Protein AF-A0A965MVX1-F1 (afdb_monomer_lite)

Radius of gyration: 20.99 Å; chains: 1; bounding box: 48×31×52 Å

pLDDT: mean 71.67, std 14.19, range [34.09, 92.0]

Sequence (148 aa):
MITYTDGGDREAVITAISEAGWTVSVFDSFDAYRTCQTPTEVRTFRGTPNRRDVLLAWPGWTPRVRDDGNWSLLPESTDDLPELSVVPATVSARQIRLWLVRHGVSLAAVDAAIAAIPDAQAREECRVEWDFAPYVERSHPMLVPLAA

Structure (mmCIF, N/CA/C/O backbone):
data_AF-A0A965MVX1-F1
#
_entry.id   AF-A0A965MVX1-F1
#
loop_
_atom_site.group_PDB
_atom_site.id
_atom_site.type_symbol
_atom_site.label_atom_id
_atom_site.label_alt_id
_atom_site.label_comp_id
_atom_site.label_asym_id
_atom_site.label_entity_id
_atom_site.label_seq_id
_atom_site.pdbx_PDB_ins_code
_atom_site.Cartn_x
_atom_site.Cartn_y
_atom_site.Cartn_z
_atom_site.occupancy
_atom_site.B_iso_or_equiv
_atom_site.auth_seq_id
_atom_site.auth_comp_id
_atom_site.auth_asym_id
_atom_site.auth_atom_id
_atom_site.pdbx_PDB_model_num
ATOM 1 N N . MET A 1 1 ? 9.288 -4.700 -11.525 1.00 52.78 1 MET A N 1
ATOM 2 C CA . MET A 1 1 ? 10.375 -3.753 -11.173 1.00 52.78 1 MET A CA 1
ATOM 3 C C . MET A 1 1 ? 10.885 -3.156 -12.473 1.00 52.78 1 MET A C 1
ATOM 5 O O . MET A 1 1 ? 11.166 -3.929 -13.379 1.00 52.78 1 MET A O 1
ATOM 9 N N . ILE A 1 2 ? 10.922 -1.827 -12.605 1.00 57.22 2 ILE A N 1
ATOM 10 C CA . ILE A 1 2 ? 11.502 -1.177 -13.793 1.00 57.22 2 ILE A CA 1
ATOM 11 C C . ILE A 1 2 ? 13.007 -1.087 -13.554 1.00 57.22 2 ILE A C 1
ATOM 13 O O . ILE A 1 2 ? 13.425 -0.501 -12.555 1.00 57.22 2 ILE A O 1
ATOM 17 N N . THR A 1 3 ? 13.798 -1.680 -14.441 1.00 64.56 3 THR A N 1
ATOM 18 C CA . THR A 1 3 ? 15.259 -1.575 -14.423 1.00 64.56 3 THR A CA 1
ATOM 19 C C . THR A 1 3 ? 15.724 -0.861 -15.683 1.00 64.56 3 THR A C 1
ATOM 21 O O . THR A 1 3 ? 15.058 -0.889 -16.718 1.00 64.56 3 THR A O 1
ATOM 24 N N . TYR A 1 4 ? 16.856 -0.174 -15.599 1.00 67.19 4 TYR A N 1
ATOM 25 C CA . TYR A 1 4 ? 17.495 0.434 -16.763 1.00 67.19 4 TYR A CA 1
ATOM 26 C C . TYR A 1 4 ? 18.830 -0.270 -16.992 1.00 67.19 4 TYR A C 1
ATOM 28 O O . TYR A 1 4 ? 19.474 -0.667 -16.026 1.00 67.19 4 TYR A O 1
ATOM 36 N N . THR A 1 5 ? 19.244 -0.417 -18.246 1.00 66.31 5 THR A N 1
ATOM 37 C CA . THR A 1 5 ? 20.543 -0.999 -18.625 1.00 66.31 5 THR A CA 1
ATOM 38 C C . THR A 1 5 ? 21.260 -0.090 -19.615 1.00 66.31 5 THR A C 1
ATOM 40 O O . THR A 1 5 ? 20.616 0.542 -20.453 1.00 66.31 5 THR A O 1
ATOM 43 N N . ASP A 1 6 ? 22.586 -0.031 -19.547 1.00 71.00 6 ASP A N 1
ATOM 44 C CA . ASP A 1 6 ? 23.436 0.704 -20.491 1.00 71.00 6 ASP A CA 1
ATOM 45 C C . ASP A 1 6 ? 23.645 -0.023 -21.837 1.00 71.00 6 ASP A C 1
ATOM 47 O O . ASP A 1 6 ? 24.380 0.462 -22.695 1.00 71.00 6 ASP A O 1
ATOM 51 N N . GLY A 1 7 ? 22.992 -1.174 -22.043 1.00 59.66 7 GLY A N 1
ATOM 52 C CA . GLY A 1 7 ? 23.207 -2.037 -23.207 1.00 59.66 7 GLY A CA 1
ATOM 53 C C . GLY A 1 7 ? 24.306 -3.088 -23.005 1.00 59.66 7 GLY A C 1
ATOM 54 O O . GLY A 1 7 ? 24.527 -3.887 -23.915 1.00 59.66 7 GLY A O 1
ATOM 55 N N . GLY A 1 8 ? 24.956 -3.109 -21.836 1.00 66.56 8 GLY A N 1
ATOM 56 C CA . GLY A 1 8 ? 25.811 -4.186 -21.333 1.00 66.56 8 GLY A CA 1
ATOM 57 C C . GLY A 1 8 ? 25.204 -4.876 -20.102 1.00 66.56 8 GLY A C 1
ATOM 58 O O . GLY A 1 8 ? 23.984 -5.001 -19.994 1.00 66.56 8 GLY A O 1
ATOM 59 N N . ASP A 1 9 ? 26.054 -5.321 -19.170 1.00 65.06 9 ASP A N 1
ATOM 60 C CA . ASP A 1 9 ? 25.641 -6.075 -17.969 1.00 65.06 9 ASP A CA 1
ATOM 61 C C . ASP A 1 9 ? 25.194 -5.182 -16.794 1.00 65.06 9 ASP A C 1
ATOM 63 O O . ASP A 1 9 ? 24.649 -5.680 -15.809 1.00 65.06 9 ASP A O 1
ATOM 67 N N . ARG A 1 10 ? 25.406 -3.860 -16.880 1.00 65.06 10 ARG A N 1
ATOM 68 C CA . ARG A 1 10 ? 25.119 -2.932 -15.778 1.00 65.06 10 ARG A CA 1
ATOM 69 C C . ARG A 1 10 ? 23.638 -2.603 -15.683 1.00 65.06 10 ARG A C 1
ATOM 71 O O . ARG A 1 10 ? 22.959 -2.362 -16.684 1.00 65.06 10 ARG A O 1
ATOM 78 N N . GLU A 1 11 ? 23.158 -2.519 -14.447 1.00 67.31 11 GLU A N 1
ATOM 79 C CA . GLU A 1 11 ? 21.746 -2.359 -14.126 1.00 67.31 11 GLU A CA 1
ATOM 80 C C . GLU A 1 11 ? 21.508 -1.253 -13.099 1.00 67.31 11 GLU A C 1
ATOM 82 O O . GLU A 1 11 ? 22.055 -1.265 -12.001 1.00 67.31 11 GLU A O 1
ATOM 87 N N . ALA A 1 12 ? 20.628 -0.311 -13.426 1.00 61.84 12 ALA A N 1
ATOM 88 C CA . ALA A 1 12 ? 20.153 0.704 -12.504 1.00 61.84 12 ALA A CA 1
ATOM 89 C C . ALA A 1 12 ? 18.841 0.217 -11.905 1.00 61.84 12 ALA A C 1
ATOM 91 O O . ALA A 1 12 ? 17.842 0.017 -12.607 1.00 61.84 12 ALA A O 1
ATOM 92 N N . VAL A 1 13 ? 18.863 0.036 -10.591 1.00 65.38 13 VAL A N 1
ATOM 93 C CA . VAL A 1 13 ? 17.738 -0.412 -9.787 1.00 65.38 13 VAL A CA 1
ATOM 94 C C . VAL A 1 13 ? 17.301 0.750 -8.901 1.00 65.38 13 VAL A C 1
ATOM 96 O O . VAL A 1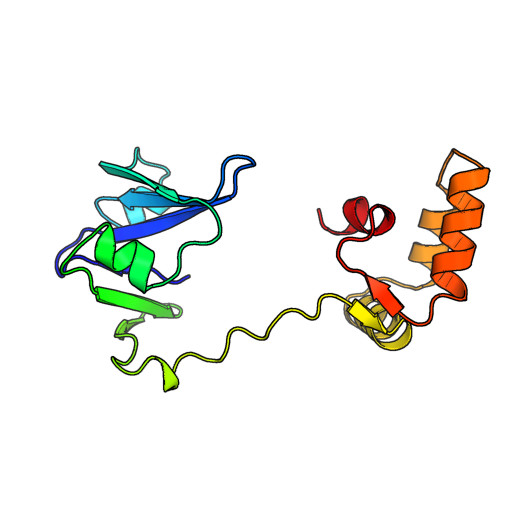 13 ? 18.103 1.413 -8.240 1.00 65.38 13 VAL A O 1
ATOM 99 N N . ILE A 1 14 ? 16.001 1.021 -8.879 1.00 62.56 14 ILE A N 1
ATOM 100 C CA . ILE A 1 14 ? 15.424 1.980 -7.935 1.00 62.56 14 ILE A CA 1
ATOM 101 C C . ILE A 1 14 ? 15.327 1.258 -6.589 1.00 62.56 14 ILE A C 1
ATOM 103 O O . ILE A 1 14 ? 14.506 0.356 -6.429 1.00 62.56 14 ILE A O 1
ATOM 107 N N . THR A 1 15 ? 16.218 1.594 -5.657 1.00 56.06 15 THR A N 1
ATOM 108 C CA . THR A 1 15 ? 16.501 0.761 -4.477 1.00 56.06 15 THR A CA 1
ATOM 109 C C . THR A 1 15 ? 15.964 1.299 -3.164 1.00 56.06 15 THR A C 1
ATOM 111 O O . THR A 1 15 ? 15.769 0.492 -2.257 1.00 56.06 15 THR A O 1
ATOM 114 N N . ALA A 1 16 ? 15.706 2.603 -3.016 1.00 53.88 16 ALA A N 1
ATOM 115 C CA . ALA A 1 16 ? 15.177 3.104 -1.749 1.00 53.88 16 ALA A CA 1
ATOM 116 C C . ALA A 1 16 ? 14.348 4.389 -1.848 1.00 53.88 16 ALA A C 1
ATOM 118 O O . ALA A 1 16 ? 14.591 5.285 -2.662 1.00 53.88 16 ALA A O 1
ATOM 119 N N . ILE A 1 17 ? 13.388 4.457 -0.926 1.00 50.84 17 ILE A N 1
ATOM 120 C CA . ILE A 1 17 ? 12.628 5.640 -0.532 1.00 50.84 17 ILE A CA 1
ATOM 121 C C . ILE A 1 17 ? 13.218 6.083 0.812 1.00 50.84 17 ILE A C 1
ATOM 123 O O . ILE A 1 17 ? 13.278 5.283 1.744 1.00 50.84 17 ILE A O 1
ATOM 127 N N . SER A 1 18 ? 13.669 7.331 0.917 1.00 52.97 18 SER A N 1
ATOM 128 C CA . SER A 1 18 ? 14.107 7.942 2.180 1.00 52.97 18 SER A CA 1
ATOM 129 C C . SER A 1 18 ? 13.351 9.248 2.427 1.00 52.97 18 SER A C 1
ATOM 131 O O . SER A 1 18 ? 12.786 9.821 1.494 1.00 52.97 18 SER A O 1
ATOM 133 N N . GLU A 1 19 ? 13.387 9.773 3.656 1.00 47.28 19 GLU A N 1
ATOM 134 C CA . GLU A 1 19 ? 12.831 11.102 3.974 1.00 47.28 19 GLU A CA 1
ATOM 135 C C . GLU A 1 19 ? 13.474 12.232 3.145 1.00 47.28 19 GLU A C 1
ATOM 137 O O . GLU A 1 19 ? 12.848 13.260 2.898 1.00 47.28 19 GLU A O 1
ATOM 142 N N . ALA A 1 20 ? 14.706 12.031 2.659 1.00 53.22 20 ALA A N 1
ATOM 143 C CA . ALA A 1 20 ? 15.435 12.982 1.818 1.00 53.22 20 ALA A CA 1
ATOM 144 C C . ALA A 1 20 ? 15.076 12.896 0.319 1.00 53.22 20 ALA A C 1
ATOM 146 O O . ALA A 1 20 ? 15.573 13.696 -0.478 1.00 53.22 20 ALA A O 1
ATOM 147 N N . GLY A 1 21 ? 14.226 11.941 -0.074 1.00 65.81 21 GLY A N 1
ATOM 148 C CA . GLY A 1 21 ? 13.836 11.689 -1.459 1.00 65.81 21 GLY A CA 1
ATOM 149 C C . GLY A 1 21 ? 14.145 10.267 -1.920 1.00 65.81 21 GLY A C 1
ATOM 150 O O . GLY A 1 21 ? 14.355 9.347 -1.125 1.00 65.81 21 GLY A O 1
ATOM 151 N N . TRP A 1 22 ? 14.157 10.091 -3.236 1.00 68.94 22 TRP A N 1
ATOM 152 C CA . TRP A 1 22 ? 14.335 8.793 -3.879 1.00 68.94 22 TRP A CA 1
ATOM 153 C C . TRP A 1 22 ? 15.788 8.589 -4.275 1.00 68.94 22 TRP A C 1
ATOM 155 O O . TRP A 1 22 ? 16.397 9.486 -4.861 1.00 68.94 22 TRP A O 1
ATOM 165 N N . THR A 1 23 ? 16.337 7.405 -4.011 1.00 75.31 23 THR A N 1
ATOM 166 C CA . THR A 1 23 ? 17.673 7.040 -4.491 1.00 75.31 23 THR A CA 1
ATOM 167 C C . THR A 1 23 ? 17.591 5.966 -5.559 1.00 75.31 23 THR A C 1
ATOM 169 O O . THR A 1 23 ? 16.909 4.951 -5.402 1.00 75.31 23 THR A O 1
ATOM 172 N N . VAL A 1 24 ? 18.336 6.184 -6.636 1.00 77.69 24 VAL A N 1
ATOM 173 C CA . VAL A 1 24 ? 18.552 5.195 -7.689 1.00 77.69 24 VAL A CA 1
ATOM 174 C C . VAL A 1 24 ? 19.992 4.723 -7.578 1.00 77.69 24 VAL A C 1
ATOM 176 O O . VAL A 1 24 ? 20.915 5.541 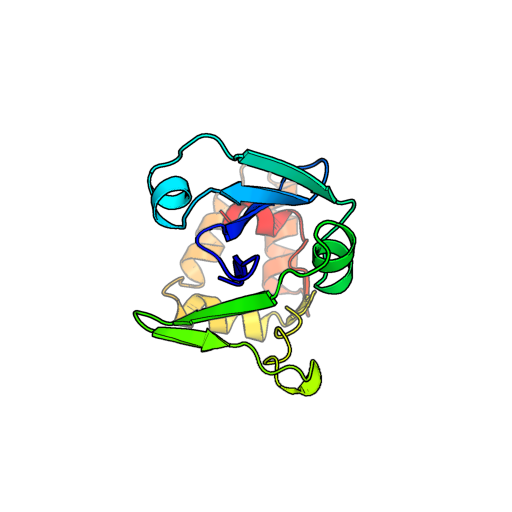-7.547 1.00 77.69 24 VAL A O 1
ATOM 179 N N . SER A 1 25 ? 20.169 3.410 -7.486 1.00 80.81 25 SER A N 1
ATOM 180 C CA . SER A 1 25 ? 21.469 2.764 -7.356 1.00 80.81 25 SER A CA 1
ATOM 181 C C . SER A 1 25 ? 21.758 1.932 -8.594 1.00 80.81 25 SER A C 1
ATOM 183 O O . SER A 1 25 ? 20.905 1.190 -9.071 1.00 80.81 25 SER A O 1
ATOM 185 N N . VAL A 1 26 ? 22.976 2.037 -9.097 1.00 79.62 26 VAL A N 1
ATOM 186 C CA . VAL A 1 26 ? 23.490 1.236 -10.200 1.00 79.62 26 VAL A CA 1
ATOM 187 C C . VAL A 1 26 ? 24.315 0.091 -9.635 1.00 79.62 26 VAL A C 1
ATOM 189 O O . VAL A 1 26 ? 25.110 0.284 -8.719 1.00 79.62 26 VAL A O 1
ATOM 192 N N . PHE A 1 27 ? 24.116 -1.097 -10.182 1.00 80.06 27 PHE A N 1
ATOM 193 C CA . PHE A 1 27 ? 24.841 -2.317 -9.872 1.00 80.06 27 PHE A CA 1
ATOM 194 C C . PHE A 1 27 ? 25.452 -2.869 -11.155 1.00 80.06 27 PHE A C 1
ATOM 196 O O . PHE A 1 27 ? 24.942 -2.642 -12.251 1.00 80.06 27 PHE A O 1
ATOM 203 N N . ASP A 1 28 ? 26.534 -3.631 -11.019 1.00 75.31 28 ASP A N 1
ATOM 204 C CA . ASP A 1 28 ? 27.162 -4.292 -12.167 1.00 75.31 28 ASP A CA 1
ATOM 205 C C . ASP A 1 28 ? 26.334 -5.459 -12.722 1.00 75.31 28 ASP A C 1
ATOM 207 O O . ASP A 1 28 ? 26.651 -5.958 -13.792 1.00 75.31 28 ASP A O 1
ATOM 211 N N . SER A 1 29 ? 25.308 -5.916 -11.994 1.00 73.50 29 SER A N 1
ATOM 212 C CA . SER A 1 29 ? 24.314 -6.893 -12.453 1.00 73.50 29 SER A CA 1
ATOM 213 C C . SER A 1 29 ? 23.115 -6.949 -11.502 1.00 73.50 29 SER A C 1
ATOM 215 O O . SER A 1 29 ? 23.197 -6.512 -10.347 1.00 73.50 29 SER A O 1
ATOM 217 N N . PHE A 1 30 ? 22.017 -7.575 -11.933 1.00 68.38 30 PHE A N 1
ATOM 218 C CA . PHE A 1 30 ? 20.900 -7.871 -11.036 1.00 68.38 30 PHE A CA 1
ATOM 219 C C . PHE A 1 30 ? 21.305 -8.738 -9.843 1.00 68.38 30 PHE A C 1
ATOM 221 O O . PHE A 1 30 ? 20.823 -8.542 -8.728 1.00 68.38 30 PHE A O 1
ATOM 228 N N . ASP A 1 31 ? 22.183 -9.717 -10.061 1.00 72.81 31 ASP A N 1
ATOM 229 C CA . ASP A 1 31 ? 22.621 -10.619 -8.998 1.00 72.81 31 ASP A CA 1
ATOM 230 C C . ASP A 1 31 ? 23.457 -9.874 -7.955 1.00 72.81 31 ASP A C 1
ATOM 232 O O . ASP A 1 31 ? 23.311 -10.136 -6.759 1.00 72.81 31 ASP A O 1
ATOM 236 N N . ALA A 1 32 ? 24.247 -8.879 -8.373 1.00 73.94 32 ALA A N 1
ATOM 237 C CA . ALA A 1 32 ? 24.930 -7.968 -7.457 1.00 73.94 32 ALA A CA 1
ATOM 238 C C . ALA A 1 32 ? 23.928 -7.203 -6.573 1.00 73.94 32 ALA A C 1
ATOM 240 O O . ALA A 1 32 ? 24.120 -7.119 -5.360 1.00 73.94 32 ALA A O 1
ATOM 241 N N . TYR A 1 33 ? 22.811 -6.737 -7.141 1.00 73.50 33 TYR A N 1
ATOM 242 C CA . TYR A 1 33 ? 21.715 -6.158 -6.359 1.00 73.50 33 TYR A CA 1
ATOM 243 C C . TYR A 1 33 ? 21.081 -7.176 -5.392 1.00 73.50 33 TYR A C 1
ATOM 245 O O . TYR A 1 33 ? 20.970 -6.897 -4.198 1.00 73.50 33 TYR A O 1
ATOM 253 N N . ARG A 1 34 ? 20.697 -8.374 -5.863 1.00 72.38 34 ARG A N 1
ATOM 254 C CA . ARG A 1 34 ? 20.041 -9.399 -5.019 1.00 72.38 34 ARG A CA 1
ATOM 255 C C . ARG A 1 34 ? 20.917 -9.880 -3.871 1.00 72.38 34 ARG A C 1
ATOM 257 O O . ARG A 1 34 ? 20.399 -10.269 -2.828 1.00 72.38 34 ARG A O 1
ATOM 264 N N . THR A 1 35 ? 22.228 -9.892 -4.083 1.00 77.50 35 THR A N 1
ATOM 265 C CA . THR A 1 35 ? 23.217 -10.287 -3.075 1.00 77.50 35 THR A CA 1
ATOM 266 C C . THR A 1 35 ? 23.682 -9.113 -2.213 1.00 77.50 35 THR A C 1
ATOM 268 O O . THR A 1 35 ? 24.616 -9.269 -1.430 1.00 77.50 35 THR A O 1
ATOM 271 N N . CYS A 1 36 ? 23.004 -7.962 -2.309 1.00 75.44 36 CYS A N 1
ATOM 272 C CA . CYS A 1 36 ? 23.269 -6.757 -1.526 1.00 75.44 36 CYS A CA 1
ATOM 273 C C . CYS A 1 36 ? 24.722 -6.268 -1.644 1.00 75.44 36 CYS A C 1
ATOM 275 O O . CYS A 1 36 ? 25.305 -5.803 -0.663 1.00 75.44 36 CYS A O 1
ATOM 277 N N . GLN A 1 37 ? 25.322 -6.382 -2.831 1.00 79.50 37 GLN A N 1
ATOM 278 C CA . GLN A 1 37 ? 26.640 -5.808 -3.090 1.00 79.50 37 GLN A CA 1
ATOM 279 C C . GLN A 1 37 ? 26.583 -4.280 -3.047 1.00 79.50 37 GLN A C 1
ATOM 281 O O . GLN A 1 37 ? 25.523 -3.670 -3.184 1.00 79.50 37 GLN A O 1
ATOM 286 N N . THR A 1 38 ? 27.736 -3.643 -2.856 1.00 81.12 38 THR A N 1
ATOM 287 C CA . THR A 1 38 ? 27.822 -2.183 -2.885 1.00 81.12 38 THR A CA 1
ATOM 288 C C . THR A 1 38 ? 27.475 -1.677 -4.289 1.00 81.12 38 THR A C 1
ATOM 290 O O . THR A 1 38 ? 28.053 -2.169 -5.260 1.00 81.12 38 THR A O 1
ATOM 293 N N . PRO A 1 39 ? 26.566 -0.698 -4.422 1.00 81.38 39 PRO A N 1
ATOM 294 C CA . PRO A 1 39 ? 26.264 -0.109 -5.716 1.00 81.38 39 PRO A CA 1
ATOM 295 C C . PRO A 1 39 ? 27.485 0.614 -6.288 1.00 81.38 39 PRO A C 1
ATOM 297 O O . PRO A 1 39 ? 28.255 1.244 -5.560 1.00 81.38 39 PRO A O 1
ATOM 300 N N . THR A 1 40 ? 27.645 0.540 -7.604 1.00 82.88 40 THR A N 1
ATOM 301 C CA . THR A 1 40 ? 28.736 1.190 -8.334 1.00 82.88 40 THR A CA 1
ATOM 302 C C . THR A 1 40 ? 28.494 2.681 -8.527 1.00 82.88 40 THR A C 1
ATOM 304 O O . THR A 1 40 ? 29.441 3.465 -8.553 1.00 82.88 40 THR A O 1
ATOM 307 N N . GLU A 1 41 ? 27.229 3.094 -8.590 1.00 82.75 41 GLU A N 1
ATOM 308 C CA . GLU A 1 41 ? 26.829 4.497 -8.615 1.00 82.75 41 GLU A CA 1
ATOM 309 C C . GLU A 1 41 ? 25.527 4.689 -7.833 1.00 82.75 41 GLU A C 1
ATOM 311 O O . GLU A 1 41 ? 24.657 3.821 -7.828 1.00 82.75 41 GLU A O 1
ATOM 316 N N . VAL A 1 42 ? 25.365 5.830 -7.163 1.00 83.00 42 VAL A N 1
ATOM 317 C CA . VAL A 1 42 ? 24.120 6.187 -6.470 1.00 83.00 42 VAL A CA 1
ATOM 318 C C . VAL A 1 42 ? 23.800 7.645 -6.742 1.00 83.00 42 VAL A C 1
ATOM 320 O O . VAL A 1 42 ? 24.671 8.507 -6.616 1.00 83.00 42 VAL A O 1
ATOM 323 N N . ARG A 1 43 ? 22.541 7.935 -7.079 1.00 82.44 43 ARG A N 1
ATOM 324 C CA . ARG A 1 43 ? 22.043 9.309 -7.198 1.00 82.44 43 ARG A CA 1
ATOM 325 C C . ARG A 1 43 ? 20.737 9.500 -6.454 1.00 82.44 43 ARG A C 1
ATOM 327 O O . ARG A 1 43 ? 19.868 8.629 -6.466 1.00 82.44 43 ARG A O 1
ATOM 334 N N . THR A 1 44 ? 20.603 10.676 -5.851 1.00 79.75 44 THR A N 1
ATOM 335 C CA . THR A 1 44 ? 19.419 11.088 -5.095 1.00 79.75 44 THR A CA 1
ATOM 336 C C . THR A 1 44 ? 18.618 12.104 -5.893 1.00 79.75 44 THR A C 1
ATOM 338 O O . THR A 1 44 ? 19.171 13.068 -6.423 1.00 79.75 44 THR A O 1
ATOM 341 N N . PHE A 1 45 ? 17.306 11.909 -5.941 1.00 71.25 45 PHE A N 1
ATOM 342 C CA . PHE A 1 45 ? 16.360 12.748 -6.660 1.00 71.25 45 PHE A CA 1
ATOM 343 C C . PHE A 1 45 ? 15.410 13.434 -5.678 1.00 71.25 45 PHE A C 1
ATOM 345 O O . PHE A 1 45 ? 14.964 12.845 -4.689 1.00 71.25 45 PHE A O 1
ATOM 352 N N . ARG A 1 46 ? 15.091 14.703 -5.963 1.00 68.94 46 ARG A N 1
ATOM 353 C CA . ARG A 1 46 ? 14.047 15.434 -5.238 1.00 68.94 46 ARG A CA 1
ATOM 354 C C . ARG A 1 46 ? 12.688 14.986 -5.766 1.00 68.94 46 ARG A C 1
ATOM 356 O O . ARG A 1 46 ? 12.320 15.339 -6.880 1.00 68.94 46 ARG A O 1
ATOM 363 N N . GLY A 1 47 ? 11.951 14.236 -4.950 1.00 65.44 47 GLY A N 1
ATOM 364 C CA . GLY A 1 47 ? 10.695 13.612 -5.369 1.00 65.44 47 GLY A CA 1
ATOM 365 C C . GLY A 1 47 ? 10.917 12.344 -6.195 1.00 65.44 47 GLY A C 1
ATOM 366 O O . GLY A 1 47 ? 12.048 11.889 -6.357 1.00 65.44 47 GLY A O 1
ATOM 367 N N . THR A 1 48 ? 9.824 11.735 -6.655 1.00 65.25 48 THR A N 1
ATOM 368 C CA . THR A 1 48 ? 9.863 10.467 -7.394 1.00 65.25 48 THR A CA 1
ATOM 369 C C . THR A 1 48 ? 10.490 10.680 -8.774 1.00 65.25 48 THR A C 1
ATOM 371 O O . THR A 1 48 ? 9.891 11.399 -9.576 1.00 65.25 48 THR A O 1
ATOM 374 N N . PRO A 1 49 ? 11.660 10.082 -9.081 1.00 67.56 49 PRO A N 1
ATOM 375 C CA . PRO A 1 49 ? 12.304 10.260 -10.370 1.00 67.56 49 PRO A CA 1
ATOM 376 C C . PRO A 1 49 ? 11.439 9.634 -11.454 1.00 67.56 49 PRO A C 1
ATOM 378 O O . PRO A 1 49 ? 11.071 8.459 -11.382 1.00 67.56 49 PRO A O 1
ATOM 381 N N . ASN A 1 50 ? 11.122 10.421 -12.474 1.00 67.94 50 ASN A N 1
ATOM 382 C CA . ASN A 1 50 ? 10.478 9.910 -13.675 1.00 67.94 50 ASN A CA 1
ATOM 383 C C . ASN A 1 50 ? 11.538 9.396 -14.674 1.00 67.94 50 ASN A C 1
ATOM 385 O O . ASN A 1 50 ? 12.743 9.589 -14.500 1.00 67.94 50 ASN A O 1
ATOM 389 N N . ARG A 1 51 ? 11.089 8.756 -15.764 1.00 68.38 51 ARG A N 1
ATOM 390 C CA . ARG A 1 51 ? 11.969 8.235 -16.829 1.00 68.38 51 ARG A CA 1
ATOM 391 C C . ARG A 1 51 ? 12.944 9.291 -17.355 1.00 68.38 51 ARG A C 1
ATOM 393 O O . ARG A 1 51 ? 14.104 8.980 -17.602 1.00 68.38 51 ARG A O 1
ATOM 400 N N . ARG A 1 52 ? 12.491 10.533 -17.532 1.00 73.38 52 ARG A N 1
ATOM 401 C CA . ARG A 1 52 ? 13.334 11.628 -18.021 1.00 73.38 52 ARG A CA 1
ATOM 402 C C . ARG A 1 52 ? 14.428 11.968 -17.015 1.00 73.38 52 ARG A C 1
ATOM 404 O O . ARG A 1 52 ? 15.560 12.164 -17.435 1.00 73.38 52 ARG A O 1
ATOM 411 N N . ASP A 1 53 ? 14.122 11.985 -15.722 1.00 73.25 53 ASP A N 1
ATOM 412 C CA . ASP A 1 53 ? 15.113 12.256 -14.675 1.00 73.25 53 ASP A CA 1
ATOM 413 C C . ASP A 1 53 ? 16.207 11.178 -14.652 1.00 73.25 53 ASP A C 1
ATOM 415 O O . ASP A 1 53 ? 17.393 11.501 -14.584 1.00 73.25 53 ASP A O 1
ATOM 419 N N . VAL A 1 54 ? 15.820 9.904 -14.793 1.00 70.94 54 VAL A N 1
ATOM 420 C CA . VAL A 1 54 ? 16.765 8.777 -14.859 1.00 70.94 54 VAL A CA 1
ATOM 421 C C . VAL A 1 54 ? 17.628 8.848 -16.124 1.00 70.94 54 VAL A C 1
ATOM 423 O O . VAL A 1 54 ? 18.841 8.696 -16.040 1.00 70.94 54 VAL A O 1
ATOM 426 N N . LEU A 1 55 ? 17.046 9.147 -17.288 1.00 72.81 55 LEU A N 1
ATOM 427 C CA . LEU A 1 55 ? 17.799 9.256 -18.547 1.00 72.81 55 LEU A CA 1
ATOM 428 C C . LEU A 1 55 ? 18.684 10.509 -18.626 1.00 72.81 55 LEU A C 1
ATOM 430 O O . LEU A 1 55 ? 19.719 10.488 -19.286 1.00 72.81 55 LEU A O 1
ATOM 434 N N . LEU A 1 56 ? 18.304 11.600 -17.955 1.00 77.81 56 LEU A N 1
ATOM 435 C CA . LEU A 1 56 ? 19.169 12.772 -17.791 1.00 77.81 56 LEU A CA 1
ATOM 436 C C . LEU A 1 56 ? 20.352 12.457 -16.877 1.00 77.81 56 LEU A C 1
ATOM 438 O O . LEU A 1 56 ? 21.465 12.920 -17.124 1.00 77.81 56 LEU A O 1
ATOM 442 N N . ALA A 1 57 ? 20.115 11.677 -15.822 1.00 76.38 57 ALA A N 1
ATOM 443 C CA . ALA A 1 57 ? 21.175 11.229 -14.940 1.00 76.38 57 ALA A CA 1
ATOM 444 C C . ALA A 1 57 ? 22.131 10.255 -15.652 1.00 76.38 57 ALA A C 1
ATOM 446 O O . ALA A 1 57 ? 23.350 10.375 -15.500 1.00 76.38 57 ALA A O 1
ATOM 447 N N . TRP A 1 58 ? 21.590 9.365 -16.481 1.00 79.12 58 TRP A N 1
ATOM 448 C CA . TRP A 1 58 ? 22.334 8.336 -17.197 1.00 79.12 58 TRP A CA 1
ATOM 449 C C . TRP A 1 58 ? 21.989 8.317 -18.695 1.00 79.12 58 TRP A C 1
ATOM 451 O O . TRP A 1 58 ? 21.145 7.532 -19.142 1.00 79.12 58 TRP A O 1
ATOM 461 N N . PRO A 1 59 ? 22.641 9.177 -19.499 1.00 76.38 59 PRO A N 1
ATOM 462 C CA . PRO A 1 59 ? 22.420 9.220 -20.940 1.00 76.38 59 PRO A CA 1
ATOM 463 C C . PRO A 1 59 ? 22.807 7.896 -21.611 1.00 76.38 59 PRO A C 1
ATOM 465 O O . PRO A 1 59 ? 23.852 7.326 -21.310 1.00 76.38 59 PRO A O 1
ATOM 468 N N . GLY A 1 60 ? 21.977 7.417 -22.542 1.00 74.19 60 GLY A N 1
ATOM 469 C CA . GLY A 1 60 ? 22.216 6.168 -23.285 1.00 74.19 60 GLY A CA 1
ATOM 470 C C . GLY A 1 60 ? 21.659 4.906 -22.621 1.00 74.19 60 GLY A C 1
ATOM 471 O O . GLY A 1 60 ? 21.711 3.835 -23.217 1.00 74.19 60 GLY A O 1
ATOM 472 N N . TRP A 1 61 ? 21.079 5.025 -21.428 1.00 76.00 61 TRP A N 1
ATOM 473 C CA . TRP A 1 61 ? 20.446 3.900 -20.753 1.00 76.00 61 TRP A CA 1
ATOM 474 C C . TRP A 1 61 ? 19.075 3.590 -21.355 1.00 76.00 61 TRP A C 1
ATOM 476 O O . TRP A 1 61 ? 18.317 4.481 -21.738 1.00 76.00 61 TRP A O 1
ATOM 486 N N . THR A 1 62 ? 18.739 2.308 -21.428 1.00 69.25 62 THR A N 1
ATOM 487 C CA . THR A 1 62 ? 17.484 1.807 -21.991 1.00 69.25 62 THR A CA 1
ATOM 488 C C . THR A 1 62 ? 16.622 1.192 -20.890 1.00 69.25 62 THR A C 1
ATOM 490 O O . THR A 1 62 ? 17.110 0.366 -20.114 1.00 69.25 62 THR A O 1
ATOM 493 N N . PRO A 1 63 ? 15.345 1.595 -20.771 1.00 66.50 63 PRO A N 1
ATOM 494 C CA . PRO A 1 63 ? 14.443 1.016 -19.789 1.00 66.50 63 PRO A CA 1
ATOM 495 C C . PRO A 1 63 ? 14.023 -0.393 -20.227 1.00 66.50 63 PRO A C 1
ATOM 497 O O . PRO A 1 63 ? 13.693 -0.629 -21.392 1.00 66.50 63 PRO A O 1
ATOM 500 N N . ARG A 1 64 ? 14.000 -1.334 -19.286 1.00 65.12 64 ARG A N 1
ATOM 501 C CA . ARG A 1 64 ? 13.507 -2.699 -19.488 1.00 65.12 64 ARG A CA 1
ATOM 502 C C . ARG A 1 64 ? 12.548 -3.092 -18.368 1.00 65.12 64 ARG A C 1
ATOM 504 O O . ARG A 1 64 ? 12.654 -2.624 -17.233 1.00 65.12 64 ARG A O 1
ATOM 511 N N . VAL A 1 65 ? 11.596 -3.959 -18.700 1.00 60.50 65 VAL A N 1
ATOM 512 C CA . VAL A 1 65 ? 10.757 -4.646 -17.712 1.00 60.50 65 V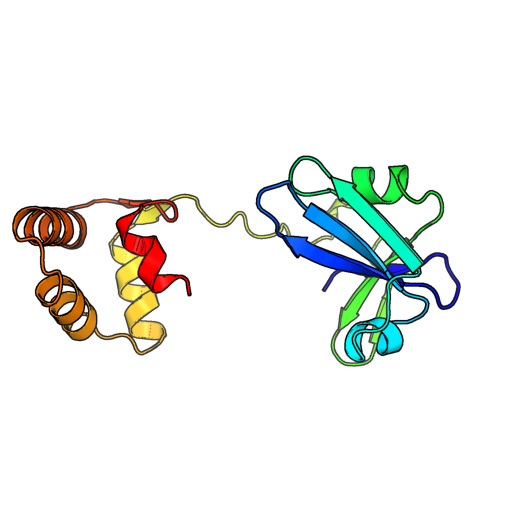AL A CA 1
ATOM 513 C C . VAL A 1 65 ? 11.158 -6.107 -17.700 1.00 60.50 65 VAL A C 1
ATOM 515 O O . VAL A 1 65 ? 11.310 -6.739 -18.746 1.00 60.50 65 VAL A O 1
ATOM 518 N N . ARG A 1 66 ? 11.350 -6.630 -16.492 1.00 58.25 66 ARG A N 1
ATOM 519 C CA . ARG A 1 66 ? 11.574 -8.050 -16.265 1.00 58.25 66 ARG A CA 1
ATOM 520 C C . ARG A 1 66 ? 10.281 -8.676 -15.755 1.00 58.25 66 ARG A C 1
ATOM 522 O O . ARG A 1 66 ? 9.868 -8.353 -14.642 1.00 58.25 66 ARG A O 1
ATOM 529 N N . ASP A 1 67 ? 9.721 -9.581 -16.553 1.00 54.09 67 ASP A N 1
ATOM 530 C CA . ASP A 1 67 ? 8.679 -10.528 -16.145 1.00 54.09 67 ASP A CA 1
ATOM 531 C C . ASP A 1 67 ? 9.316 -11.918 -16.050 1.00 54.09 67 ASP A C 1
ATOM 533 O O . ASP A 1 67 ? 9.899 -12.386 -17.026 1.00 54.09 67 ASP A O 1
ATOM 537 N N . ASP A 1 68 ? 9.275 -12.523 -14.859 1.00 42.53 68 ASP A N 1
ATOM 538 C CA . ASP A 1 68 ? 9.460 -13.942 -14.489 1.00 42.53 68 ASP A CA 1
ATOM 539 C C . ASP A 1 68 ? 10.304 -14.865 -15.403 1.00 42.53 68 ASP A C 1
ATOM 541 O O . ASP A 1 68 ? 10.022 -16.054 -15.541 1.00 42.53 68 ASP A O 1
ATOM 545 N N . GLY A 1 69 ? 11.389 -14.352 -15.992 1.00 49.12 69 GLY A N 1
ATOM 546 C CA . GLY A 1 69 ? 12.340 -15.129 -16.797 1.00 49.12 69 GLY A CA 1
ATOM 547 C C . GLY A 1 69 ? 12.632 -14.603 -18.204 1.00 49.12 69 GLY A C 1
ATOM 548 O O . GLY A 1 69 ? 13.488 -15.184 -18.866 1.00 49.12 69 GLY A O 1
ATOM 549 N N . ASN A 1 70 ? 12.000 -13.516 -18.661 1.00 49.62 70 ASN A N 1
ATOM 550 C CA . ASN A 1 70 ? 12.280 -12.926 -19.972 1.00 49.62 70 ASN A CA 1
ATOM 551 C C . ASN A 1 70 ? 12.579 -11.419 -19.897 1.00 49.62 70 ASN A C 1
ATOM 553 O O . ASN A 1 70 ? 11.968 -10.675 -19.126 1.00 49.62 70 ASN A O 1
ATOM 557 N N . TRP A 1 71 ? 13.536 -10.976 -20.716 1.00 54.75 71 TRP A N 1
ATOM 558 C CA . TRP A 1 71 ? 13.904 -9.570 -20.866 1.00 54.75 71 TRP A CA 1
ATOM 559 C C . TRP A 1 71 ? 13.088 -8.947 -21.994 1.00 54.75 71 TRP A C 1
ATOM 561 O O . TRP A 1 71 ? 13.461 -9.050 -23.164 1.00 54.75 71 TRP A O 1
ATOM 571 N N . SER A 1 72 ? 12.010 -8.248 -21.653 1.00 58.38 72 SER A N 1
ATOM 572 C CA . SER A 1 72 ? 11.249 -7.481 -22.640 1.00 58.38 72 SER A CA 1
ATOM 573 C C . SER A 1 72 ? 11.750 -6.038 -22.661 1.00 58.38 72 SER A C 1
ATOM 575 O O . SER A 1 72 ? 11.824 -5.365 -21.627 1.00 58.38 72 SER A O 1
ATOM 577 N N . LEU A 1 73 ? 12.131 -5.554 -23.849 1.00 56.03 73 LEU A N 1
ATOM 578 C CA . LEU A 1 73 ? 12.298 -4.119 -24.071 1.00 56.03 73 LEU A CA 1
ATOM 579 C C . LEU A 1 73 ? 10.973 -3.438 -23.728 1.00 56.03 73 LEU A C 1
ATOM 581 O O . LEU A 1 73 ? 9.920 -3.880 -24.188 1.00 56.03 73 LEU A O 1
ATOM 585 N N . LEU A 1 74 ? 11.025 -2.374 -22.927 1.00 55.34 74 LEU A N 1
ATOM 586 C CA . LEU A 1 74 ? 9.871 -1.494 -22.820 1.00 55.34 74 LEU A CA 1
ATOM 587 C C . LEU A 1 74 ? 9.675 -0.816 -24.184 1.00 55.34 74 LEU A C 1
ATOM 589 O O . LEU A 1 74 ? 10.668 -0.338 -24.744 1.00 55.34 74 LEU A O 1
ATOM 593 N N . PRO A 1 75 ? 8.449 -0.783 -24.735 1.00 51.50 75 PRO A N 1
ATOM 594 C CA . PRO A 1 75 ? 8.190 -0.077 -25.981 1.00 51.50 75 PRO A CA 1
ATOM 5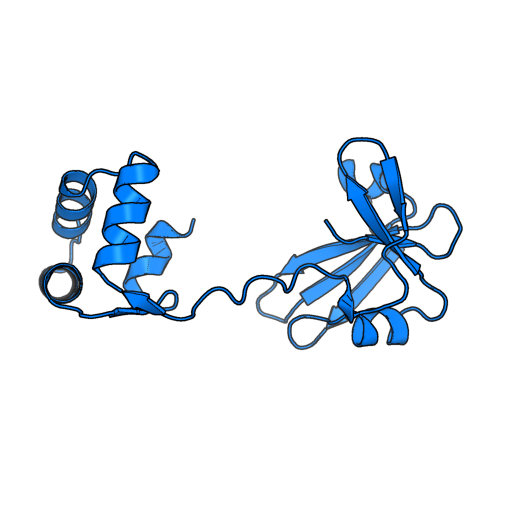95 C C . PRO A 1 75 ? 8.659 1.383 -25.882 1.00 51.50 75 PRO A C 1
ATOM 597 O O . PRO A 1 75 ? 8.633 2.019 -24.823 1.00 51.50 75 PRO A O 1
ATOM 600 N N . GLU A 1 76 ? 9.173 1.895 -26.999 1.00 51.88 76 GLU A N 1
ATOM 601 C CA . GLU A 1 76 ? 9.769 3.230 -27.092 1.00 51.88 76 GLU A CA 1
ATOM 602 C C . GLU A 1 76 ? 8.727 4.334 -26.818 1.00 51.88 76 GLU A C 1
ATOM 604 O O . GLU A 1 76 ? 9.066 5.386 -26.269 1.00 51.88 76 GLU A O 1
ATOM 609 N N . SER A 1 77 ? 7.451 4.041 -27.090 1.00 49.31 77 SER A N 1
ATOM 610 C CA . SER A 1 77 ? 6.274 4.850 -26.786 1.00 49.31 77 SER A CA 1
ATOM 611 C C . SER A 1 77 ? 5.936 4.834 -25.292 1.00 49.31 77 SER A C 1
ATOM 613 O O . SER A 1 77 ? 5.573 3.821 -24.702 1.00 49.31 77 SER A O 1
ATOM 615 N N . THR A 1 78 ? 5.971 6.012 -24.673 1.00 51.50 78 THR A N 1
ATOM 616 C CA . THR A 1 78 ? 5.387 6.270 -23.345 1.00 51.50 78 THR A CA 1
ATOM 617 C C . THR A 1 78 ? 3.875 6.017 -23.268 1.00 51.50 78 THR A C 1
ATOM 619 O O . THR A 1 78 ? 3.359 5.968 -22.156 1.00 51.50 78 THR A O 1
ATOM 622 N N . ASP A 1 79 ? 3.196 5.830 -24.405 1.00 50.88 79 ASP A N 1
ATOM 623 C CA . ASP A 1 79 ? 1.754 5.544 -24.494 1.00 50.88 79 ASP A CA 1
ATOM 624 C C . ASP A 1 79 ? 1.385 4.082 -24.178 1.00 50.88 79 ASP A C 1
ATOM 626 O O . ASP A 1 79 ? 0.227 3.805 -23.882 1.00 50.88 79 ASP A O 1
ATOM 630 N N . ASP A 1 80 ? 2.348 3.150 -24.196 1.00 49.00 80 ASP A N 1
ATOM 631 C CA . ASP A 1 80 ? 2.104 1.715 -23.954 1.00 49.00 80 ASP A CA 1
ATOM 632 C C . ASP A 1 80 ? 2.545 1.244 -22.557 1.00 49.00 80 ASP A C 1
ATOM 634 O O . ASP A 1 80 ? 2.510 0.051 -22.242 1.00 49.00 80 ASP A O 1
ATOM 638 N N . LEU A 1 81 ? 2.969 2.166 -21.686 1.00 48.94 81 LEU A N 1
ATOM 639 C CA . LEU A 1 81 ? 3.059 1.844 -20.266 1.00 48.94 81 LEU A CA 1
ATOM 640 C C . LEU A 1 81 ? 1.625 1.651 -19.762 1.00 48.94 81 LEU A C 1
ATOM 642 O O . LEU A 1 81 ? 0.799 2.528 -20.021 1.00 48.94 81 LEU A O 1
ATOM 646 N N . PRO A 1 82 ? 1.296 0.570 -19.025 1.00 49.03 82 PRO A N 1
ATOM 647 C CA . PRO A 1 82 ? 0.044 0.573 -18.287 1.00 49.03 82 PRO A CA 1
ATOM 648 C C . PRO A 1 82 ? 0.085 1.833 -17.428 1.00 49.03 82 PRO A C 1
ATOM 650 O O . PRO A 1 82 ? 1.033 1.991 -16.651 1.00 49.03 82 PRO A O 1
ATOM 653 N N . GLU A 1 83 ? -0.862 2.758 -17.631 1.00 48.69 83 GLU A N 1
ATOM 654 C CA . GLU A 1 83 ? -0.999 3.931 -16.773 1.00 48.69 83 GLU A CA 1
ATOM 655 C C . GLU A 1 83 ? -0.883 3.410 -15.346 1.00 48.69 83 GLU A C 1
ATOM 657 O O . GLU A 1 83 ? -1.692 2.575 -14.929 1.00 48.69 83 GLU A O 1
ATOM 662 N N . LEU A 1 84 ? 0.193 3.788 -14.641 1.00 45.47 84 LEU A N 1
ATOM 663 C CA . LEU A 1 84 ? 0.382 3.382 -13.257 1.00 45.47 84 LEU A CA 1
ATOM 664 C C . LEU A 1 84 ? -0.858 3.894 -12.553 1.00 45.47 84 LEU A C 1
ATOM 666 O O . LEU A 1 84 ? -0.993 5.108 -12.401 1.00 45.47 84 LEU A O 1
ATOM 670 N N . SER A 1 85 ? -1.789 2.984 -12.248 1.00 49.47 85 SER A N 1
ATOM 671 C CA . SER A 1 85 ? -3.127 3.341 -11.802 1.00 49.47 85 SER A CA 1
ATOM 672 C C . SER A 1 85 ? -2.948 4.346 -10.684 1.00 49.47 85 SER A C 1
ATOM 674 O O . SER A 1 85 ? -2.351 3.994 -9.660 1.00 49.47 85 SER A O 1
ATOM 676 N N . VAL A 1 86 ? -3.345 5.598 -10.918 1.00 56.53 86 VAL A N 1
ATOM 677 C CA . VAL A 1 86 ? -3.144 6.661 -9.9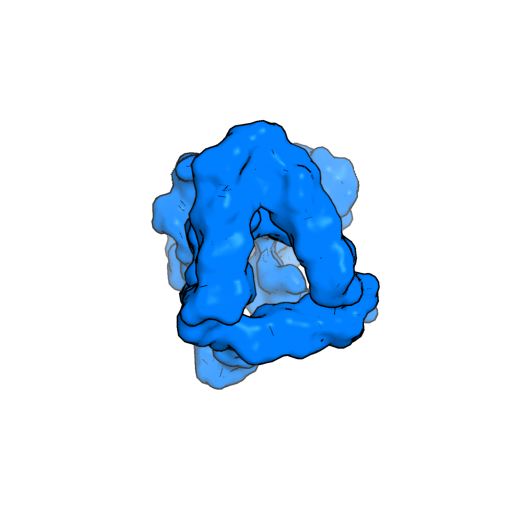39 1.00 56.53 86 VAL A CA 1
ATOM 678 C C . VAL A 1 86 ? -3.844 6.172 -8.686 1.00 56.53 86 VAL A C 1
ATOM 680 O O . VAL A 1 86 ? -5.066 6.022 -8.684 1.00 56.53 86 VAL A O 1
ATOM 683 N N . VAL A 1 87 ? -3.065 5.808 -7.662 1.00 61.75 87 VAL A N 1
ATOM 684 C CA . VAL A 1 87 ? -3.635 5.316 -6.412 1.00 61.75 87 VAL A CA 1
ATOM 685 C C . VAL A 1 87 ? -4.500 6.459 -5.907 1.00 61.75 87 VAL A C 1
ATOM 687 O O . VAL A 1 87 ? -3.972 7.552 -5.682 1.00 61.75 87 VAL A O 1
ATOM 690 N N . PRO A 1 88 ? -5.820 6.263 -5.793 1.00 64.25 88 PRO A N 1
ATOM 691 C CA . PRO A 1 88 ? -6.694 7.367 -5.473 1.00 64.25 88 PRO A CA 1
ATOM 692 C C . PRO A 1 88 ? -6.331 7.864 -4.071 1.00 64.25 88 PRO A C 1
ATOM 694 O O . PRO A 1 88 ? -6.180 7.071 -3.138 1.00 64.25 88 PRO A O 1
ATOM 697 N N . ALA A 1 89 ? -6.139 9.179 -3.942 1.00 69.25 89 ALA A N 1
ATOM 698 C CA . ALA A 1 89 ? -5.768 9.813 -2.675 1.00 69.25 89 ALA A CA 1
ATOM 699 C C . ALA A 1 89 ? -6.825 9.563 -1.584 1.00 69.25 89 ALA A C 1
ATOM 701 O O . ALA A 1 89 ? -6.505 9.487 -0.396 1.00 69.25 89 ALA A O 1
ATOM 702 N N . THR A 1 90 ? -8.076 9.376 -2.008 1.00 77.12 90 THR A N 1
ATOM 703 C CA . THR A 1 90 ? -9.217 9.059 -1.157 1.00 77.12 90 THR A CA 1
ATOM 704 C C . THR A 1 90 ? -9.957 7.834 -1.683 1.00 77.12 90 THR A C 1
ATOM 706 O O . THR A 1 90 ? -10.057 7.600 -2.887 1.00 77.12 90 THR A O 1
ATOM 709 N N . VAL A 1 91 ? -10.500 7.034 -0.773 1.00 82.75 91 VAL A N 1
ATOM 710 C CA . VAL A 1 91 ? -11.413 5.933 -1.095 1.00 82.75 91 VAL A CA 1
ATOM 711 C C . VAL A 1 91 ? -12.715 6.142 -0.340 1.00 82.75 91 VAL A C 1
ATOM 713 O O . VAL A 1 91 ? -12.713 6.615 0.790 1.00 82.75 91 VAL A O 1
ATOM 716 N N . SER A 1 92 ? -13.854 5.799 -0.935 1.00 87.50 92 SER A N 1
ATOM 717 C CA . SER A 1 92 ? -15.118 5.822 -0.188 1.00 87.50 92 SER A CA 1
ATOM 718 C C . SER A 1 92 ? -15.085 4.811 0.962 1.00 87.50 92 SER A C 1
ATOM 720 O O . SER A 1 92 ? -14.475 3.740 0.845 1.00 87.50 92 SER A O 1
ATOM 722 N N . ALA A 1 93 ? -15.827 5.085 2.036 1.00 86.88 93 ALA A N 1
ATOM 723 C CA . ALA A 1 93 ? -15.953 4.151 3.158 1.00 86.88 93 ALA A CA 1
ATOM 724 C C . ALA A 1 93 ? -16.466 2.763 2.716 1.00 86.88 93 ALA A C 1
ATOM 726 O O . ALA A 1 93 ? -16.083 1.724 3.253 1.00 86.88 93 ALA A O 1
ATOM 727 N N . ARG A 1 94 ? -17.291 2.711 1.661 1.00 86.81 94 ARG A N 1
ATOM 728 C CA . ARG A 1 94 ? -17.730 1.449 1.048 1.00 86.81 94 ARG A CA 1
ATOM 729 C C . ARG A 1 94 ? -16.571 0.681 0.408 1.00 86.81 94 ARG A C 1
ATOM 731 O O . ARG A 1 94 ? -16.489 -0.533 0.576 1.00 86.81 94 ARG A O 1
ATOM 738 N N . GLN A 1 95 ? -15.707 1.360 -0.347 1.00 84.81 95 GLN A N 1
ATOM 739 C CA . GLN A 1 95 ? -14.582 0.724 -1.038 1.00 84.81 95 GLN A CA 1
ATOM 740 C C . GLN A 1 95 ? -13.590 0.111 -0.049 1.00 84.81 95 GLN A C 1
ATOM 742 O O . GLN A 1 95 ? -13.214 -1.045 -0.235 1.00 84.81 95 GLN A O 1
ATOM 747 N N . ILE A 1 96 ? -13.223 0.830 1.018 1.00 85.56 96 ILE A N 1
ATOM 748 C CA . ILE A 1 96 ? -12.269 0.313 2.008 1.00 85.56 96 ILE A CA 1
ATOM 749 C C . ILE A 1 96 ? -12.837 -0.879 2.787 1.00 85.56 96 ILE A C 1
ATOM 751 O O . ILE A 1 96 ? -12.171 -1.904 2.901 1.00 85.56 96 ILE A O 1
ATOM 755 N N . ARG A 1 97 ? -14.101 -0.817 3.229 1.00 89.44 97 ARG A N 1
ATOM 756 C CA . ARG A 1 97 ? -14.750 -1.928 3.950 1.00 89.44 97 ARG A CA 1
ATOM 757 C C . ARG A 1 97 ? -14.852 -3.187 3.085 1.00 89.44 97 ARG A C 1
ATOM 759 O O . ARG A 1 97 ? -14.557 -4.282 3.555 1.00 89.44 97 ARG A O 1
ATOM 766 N N . LEU A 1 98 ? -15.212 -3.042 1.806 1.00 87.69 98 LEU A N 1
ATOM 767 C CA . LEU A 1 98 ? -15.228 -4.167 0.862 1.00 87.69 98 LEU A CA 1
ATOM 768 C C . LEU A 1 98 ? -13.827 -4.727 0.606 1.00 87.69 98 LEU A C 1
ATOM 770 O O . LEU A 1 98 ? -13.672 -5.941 0.482 1.00 87.69 98 LEU A O 1
ATOM 774 N N . TRP A 1 99 ? -12.818 -3.861 0.507 1.00 86.81 99 TRP A N 1
ATOM 775 C CA . TRP A 1 99 ? -11.435 -4.279 0.311 1.00 86.81 99 TRP A CA 1
ATOM 776 C C . TRP A 1 99 ? -10.921 -5.088 1.507 1.00 86.81 99 TRP A C 1
ATOM 778 O O . TRP A 1 99 ? -10.407 -6.183 1.296 1.00 86.81 99 TRP A O 1
ATOM 788 N N . LEU A 1 100 ? -11.148 -4.620 2.739 1.00 84.12 100 LEU A N 1
ATOM 789 C CA . LEU A 1 100 ? -10.757 -5.316 3.972 1.00 84.12 100 LEU A CA 1
ATOM 790 C C . LEU A 1 100 ? -11.363 -6.722 4.051 1.00 84.12 100 LEU A C 1
ATOM 792 O O . LEU A 1 100 ? -10.635 -7.700 4.214 1.00 84.12 100 LEU A O 1
ATOM 796 N N . VAL A 1 101 ? -12.676 -6.839 3.817 1.00 86.75 101 VAL A N 1
ATOM 797 C CA . VAL A 1 101 ? -13.377 -8.135 3.829 1.00 86.75 101 VAL A CA 1
ATOM 798 C C . VAL A 1 101 ? -12.812 -9.086 2.771 1.00 86.75 101 VAL A C 1
ATOM 800 O O . VAL A 1 101 ? -12.613 -10.267 3.048 1.00 86.75 101 VAL A O 1
ATOM 803 N N . ARG A 1 102 ? -12.501 -8.584 1.569 1.00 86.88 102 ARG A N 1
ATOM 804 C CA . ARG A 1 102 ? -11.887 -9.387 0.495 1.00 86.88 102 ARG A CA 1
ATOM 805 C C . ARG A 1 102 ? -10.478 -9.877 0.832 1.00 86.88 102 ARG A C 1
ATOM 807 O O . ARG A 1 102 ? -10.065 -10.889 0.278 1.00 86.88 102 ARG A O 1
ATOM 814 N N . HIS A 1 103 ? -9.772 -9.191 1.726 1.00 83.88 103 HIS A N 1
ATOM 815 C CA . HIS A 1 103 ? -8.420 -9.545 2.171 1.00 83.88 103 HIS A CA 1
ATOM 816 C C . HIS A 1 103 ? -8.411 -10.233 3.546 1.00 83.88 103 HIS A C 1
ATOM 818 O O . HIS A 1 103 ? -7.364 -10.348 4.174 1.00 83.88 103 HIS A O 1
ATOM 824 N 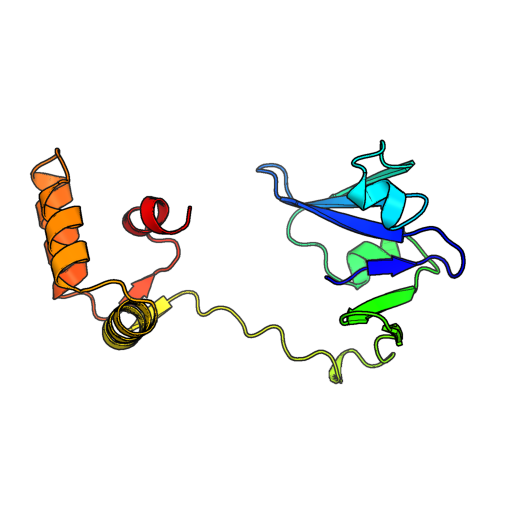N . GLY A 1 104 ? -9.567 -10.714 4.021 1.00 86.00 104 GLY A N 1
ATOM 825 C CA . GLY A 1 104 ? -9.670 -11.499 5.254 1.00 86.00 104 GLY A CA 1
ATOM 826 C C . GLY A 1 104 ? -9.678 -10.680 6.547 1.00 86.00 104 GLY A C 1
ATOM 827 O O . GLY A 1 104 ? -9.714 -11.262 7.630 1.00 86.00 104 GLY A O 1
ATOM 828 N N . VAL A 1 105 ? -9.703 -9.347 6.465 1.00 86.19 105 VAL A N 1
ATOM 829 C CA . VAL A 1 105 ? -9.861 -8.477 7.636 1.00 86.19 105 VAL A CA 1
ATOM 830 C C . VAL A 1 105 ? -11.350 -8.247 7.880 1.00 86.19 105 VAL A C 1
ATOM 832 O O . VAL A 1 105 ? -12.038 -7.583 7.103 1.00 86.19 105 VAL A O 1
ATOM 835 N N . SER A 1 106 ? -11.871 -8.823 8.963 1.00 90.44 106 SER A N 1
ATOM 836 C CA . SER A 1 106 ? -13.271 -8.628 9.354 1.00 90.44 106 SER A CA 1
ATOM 837 C C . SER A 1 106 ? -13.505 -7.222 9.917 1.00 90.44 106 SER A C 1
ATOM 839 O O . SER A 1 106 ? -12.624 -6.652 10.557 1.00 90.44 106 SER A O 1
ATOM 841 N N . LEU A 1 107 ? -14.714 -6.678 9.747 1.00 89.88 107 LEU A N 1
ATOM 842 C CA . LEU A 1 107 ? -15.061 -5.373 10.327 1.00 89.88 107 LEU A CA 1
ATOM 843 C C . LEU A 1 107 ? -15.012 -5.401 11.865 1.00 89.88 107 LEU A C 1
ATOM 845 O O . LEU A 1 107 ? -14.549 -4.446 12.471 1.00 89.88 107 LEU A O 1
ATOM 849 N N . ALA A 1 108 ? -15.346 -6.538 12.483 1.00 92.00 108 ALA A N 1
ATOM 850 C CA . ALA A 1 108 ? -15.211 -6.729 13.927 1.00 92.00 108 ALA A CA 1
ATOM 851 C C . ALA A 1 108 ? -13.751 -6.629 14.412 1.00 92.00 108 ALA A C 1
ATOM 853 O O . ALA A 1 108 ? -13.501 -6.177 15.527 1.00 92.00 108 ALA A O 1
ATOM 854 N N . ALA A 1 109 ? -12.777 -7.030 13.585 1.00 86.69 109 ALA A N 1
ATOM 855 C CA . ALA A 1 109 ? -11.361 -6.847 13.901 1.00 86.69 109 ALA A CA 1
ATOM 856 C C . ALA A 1 109 ? -10.961 -5.364 13.867 1.00 86.69 109 ALA A C 1
ATOM 858 O O . ALA A 1 109 ? -10.142 -4.940 14.679 1.00 86.69 109 ALA A O 1
ATOM 859 N N . VAL A 1 110 ? -11.568 -4.570 12.977 1.00 88.44 110 VAL A N 1
ATOM 860 C CA . VAL A 1 110 ? -11.387 -3.112 12.963 1.00 88.44 110 VAL A CA 1
ATOM 861 C C . VAL A 1 110 ? -11.994 -2.499 14.221 1.00 88.44 110 VAL A C 1
ATOM 863 O O . VAL A 1 110 ? -11.304 -1.768 14.921 1.00 88.44 110 VAL A O 1
ATOM 866 N N . ASP A 1 111 ? -13.225 -2.867 14.578 1.00 90.69 111 ASP A N 1
ATOM 867 C CA . ASP A 1 111 ? -13.880 -2.373 15.796 1.00 90.69 111 ASP A CA 1
ATOM 868 C C . ASP A 1 111 ? -13.061 -2.701 17.059 1.00 90.69 111 ASP A C 1
ATOM 870 O O . ASP A 1 111 ? -12.919 -1.866 17.954 1.00 90.69 111 ASP A O 1
ATOM 874 N N . ALA A 1 112 ? -12.462 -3.896 17.117 1.00 90.62 112 ALA A N 1
ATOM 875 C CA . ALA A 1 112 ? -11.562 -4.291 18.197 1.00 90.62 112 ALA A CA 1
ATOM 876 C C . ALA A 1 112 ? -10.269 -3.456 18.224 1.00 90.62 112 ALA A C 1
ATOM 878 O O . ALA A 1 112 ? -9.812 -3.076 19.302 1.00 90.62 112 ALA A O 1
ATOM 879 N N . ALA A 1 113 ? -9.695 -3.139 17.059 1.00 87.25 113 ALA A N 1
ATOM 880 C CA . ALA A 1 113 ? -8.520 -2.275 16.958 1.00 87.25 113 ALA A CA 1
ATOM 881 C C . ALA A 1 113 ? -8.827 -0.841 17.418 1.00 87.25 113 ALA A C 1
ATOM 883 O O . ALA A 1 113 ? -8.044 -0.261 18.167 1.00 87.25 113 ALA A O 1
ATOM 884 N N . ILE A 1 114 ? -9.994 -0.301 17.050 1.00 87.44 114 ILE A N 1
ATOM 885 C CA . ILE A 1 114 ? -10.471 1.003 17.528 1.00 87.44 114 ILE A CA 1
ATOM 886 C C . ILE A 1 114 ? -10.653 0.964 19.050 1.00 87.44 114 ILE A C 1
ATOM 888 O O . ILE A 1 114 ? -10.164 1.841 19.759 1.00 87.44 114 ILE A O 1
ATOM 892 N N . ALA A 1 115 ? -11.289 -0.082 19.585 1.00 91.00 115 ALA A N 1
ATOM 893 C CA . ALA A 1 115 ? -11.487 -0.241 21.026 1.00 91.00 115 ALA A CA 1
ATOM 894 C C . ALA A 1 115 ? -10.168 -0.325 21.820 1.00 91.00 115 ALA A C 1
ATOM 896 O O . ALA A 1 115 ? -10.129 0.085 22.981 1.00 91.00 115 ALA A O 1
ATOM 897 N N . ALA A 1 116 ? -9.095 -0.821 21.198 1.00 91.19 116 ALA A N 1
ATOM 898 C CA . ALA A 1 116 ? -7.772 -0.941 21.802 1.00 91.19 116 ALA A CA 1
ATOM 899 C C . ALA A 1 116 ? -6.990 0.386 21.876 1.00 91.19 116 ALA A C 1
ATOM 901 O O . ALA A 1 116 ? -5.943 0.424 22.525 1.00 91.19 116 ALA A O 1
ATOM 902 N N . ILE A 1 117 ? -7.474 1.472 21.254 1.00 88.38 117 ILE A N 1
ATOM 903 C CA . ILE A 1 117 ? -6.853 2.802 21.351 1.00 88.38 117 ILE A CA 1
ATOM 904 C C . ILE A 1 117 ? -6.877 3.257 22.826 1.00 88.38 117 ILE A C 1
ATOM 906 O O . ILE A 1 117 ? -7.967 3.360 23.397 1.00 88.38 117 ILE A O 1
ATOM 910 N N . PRO A 1 118 ? -5.717 3.531 23.466 1.00 87.56 118 PRO A N 1
ATOM 911 C CA . PRO A 1 118 ? -5.666 3.875 24.891 1.00 87.56 118 PRO A CA 1
ATOM 912 C C . PRO A 1 118 ? -6.296 5.230 25.212 1.00 87.56 118 PRO A C 1
ATOM 914 O O . PRO A 1 118 ? -7.018 5.360 26.203 1.00 87.56 118 PRO A O 1
ATOM 917 N N . ASP A 1 119 ? -6.029 6.230 24.369 1.00 91.19 119 ASP A N 1
ATOM 918 C CA . ASP A 1 119 ? -6.562 7.575 24.538 1.00 91.19 119 ASP A CA 1
ATOM 919 C C . ASP A 1 119 ? -8.061 7.607 24.219 1.00 91.19 119 ASP A C 1
ATOM 921 O O . ASP A 1 119 ? -8.502 7.203 23.142 1.00 91.19 119 ASP A O 1
ATOM 925 N N . ALA A 1 120 ? -8.860 8.061 25.184 1.00 89.94 120 ALA A N 1
ATOM 926 C CA . ALA A 1 120 ? -10.311 8.003 25.073 1.00 89.94 120 ALA A CA 1
ATOM 927 C C . ALA A 1 120 ? -10.857 8.953 24.003 1.00 89.94 120 ALA A C 1
ATOM 929 O O . ALA A 1 120 ? -11.830 8.605 23.339 1.00 89.94 120 ALA A O 1
ATOM 930 N N . GLN A 1 121 ? -10.233 10.118 23.825 1.00 86.50 121 GLN A N 1
ATOM 931 C CA . GLN A 1 121 ? -10.663 11.093 22.833 1.00 86.50 121 GLN A CA 1
ATOM 932 C C . GLN A 1 121 ? -10.331 10.601 21.419 1.00 86.50 121 GLN A C 1
ATOM 934 O O . GLN A 1 121 ? -11.223 10.515 20.580 1.00 86.50 121 GLN A O 1
ATOM 939 N N . ALA A 1 122 ? -9.092 10.169 21.184 1.00 84.44 122 ALA A N 1
ATOM 940 C CA . ALA A 1 122 ? -8.648 9.621 19.908 1.00 84.44 122 ALA A CA 1
ATOM 941 C C . ALA A 1 122 ? -9.449 8.376 19.500 1.00 84.44 122 ALA A C 1
ATOM 943 O O . ALA A 1 122 ? -9.713 8.163 18.319 1.00 84.44 122 ALA A O 1
ATOM 944 N N . ARG A 1 123 ? -9.864 7.550 20.468 1.00 87.94 123 ARG A N 1
ATOM 945 C CA . ARG A 1 123 ? -10.727 6.391 20.214 1.00 87.94 123 ARG A CA 1
ATOM 946 C C . ARG A 1 123 ? -12.105 6.794 19.696 1.00 87.94 123 ARG A C 1
ATOM 948 O O . ARG A 1 123 ? -12.585 6.194 18.737 1.00 87.94 123 ARG A O 1
ATOM 955 N N . GLU A 1 124 ? -12.740 7.778 20.326 1.00 90.38 124 GLU A N 1
ATOM 956 C CA . GLU A 1 124 ? -14.057 8.261 19.895 1.00 90.38 124 GLU A CA 1
ATOM 957 C C . GLU A 1 124 ? -13.973 8.979 18.546 1.00 90.38 124 GLU A C 1
ATOM 959 O O . GLU A 1 124 ? -14.780 8.703 17.662 1.00 90.38 124 GLU A O 1
ATOM 964 N N . GLU A 1 125 ? -12.953 9.813 18.333 1.00 86.88 125 GLU A N 1
ATOM 965 C CA . GLU A 1 125 ? -12.681 10.433 17.030 1.00 86.88 125 GLU A CA 1
ATOM 966 C C . GLU A 1 125 ? -12.478 9.361 15.946 1.00 86.88 125 GLU A C 1
ATOM 968 O O . GLU A 1 125 ? -13.096 9.424 14.884 1.00 86.88 125 GLU A O 1
ATOM 973 N N . CYS A 1 126 ? -11.714 8.304 16.246 1.00 86.69 126 CYS A N 1
ATOM 974 C CA . CYS A 1 126 ? -11.517 7.171 15.342 1.00 86.69 126 CYS A CA 1
ATOM 975 C C . CYS A 1 126 ? -12.803 6.465 14.973 1.00 86.69 126 CYS A C 1
ATOM 977 O O . CYS A 1 126 ? -13.007 6.110 13.813 1.00 86.69 126 CYS A O 1
ATOM 979 N N . ARG A 1 127 ? -13.663 6.256 15.964 1.00 88.94 127 ARG A N 1
ATOM 980 C CA . ARG A 1 127 ? -14.944 5.603 15.765 1.00 88.94 127 ARG A CA 1
ATOM 981 C C . ARG A 1 127 ? -15.869 6.449 14.900 1.00 88.94 127 ARG A C 1
ATOM 983 O O . ARG A 1 127 ? -16.486 5.917 13.985 1.00 88.94 127 ARG A O 1
ATOM 990 N N . VAL A 1 128 ? -15.924 7.757 15.148 1.00 88.94 128 VAL A N 1
ATOM 991 C CA . VAL A 1 128 ? -16.727 8.690 14.348 1.00 88.94 128 VAL A CA 1
ATOM 992 C C . VAL A 1 128 ? -16.259 8.704 12.895 1.00 88.94 128 VAL A C 1
ATOM 994 O O . VAL A 1 128 ? -17.087 8.567 11.995 1.00 88.94 128 VAL A O 1
ATOM 997 N N . GLU A 1 129 ? -14.951 8.803 12.663 1.00 86.75 129 GLU A N 1
ATOM 998 C CA . GLU A 1 129 ? -14.373 8.728 11.317 1.00 86.75 129 GLU A CA 1
ATOM 999 C C . GLU A 1 129 ? -14.685 7.380 10.654 1.00 86.75 129 GLU A C 1
ATOM 1001 O O . GLU A 1 129 ? -15.172 7.323 9.524 1.00 86.75 129 GLU A O 1
ATOM 1006 N N . TRP A 1 130 ? -14.482 6.271 11.369 1.00 89.06 130 TRP A N 1
ATOM 1007 C CA . TRP A 1 130 ? -14.756 4.937 10.845 1.00 89.06 130 TRP A CA 1
ATOM 1008 C C . TRP A 1 130 ? -16.225 4.727 10.481 1.00 89.06 130 TRP A C 1
ATOM 1010 O O . TRP A 1 130 ? -16.491 4.103 9.455 1.00 89.06 130 TRP A O 1
ATOM 1020 N N . ASP A 1 131 ? -17.170 5.233 11.276 1.00 89.50 131 ASP A N 1
ATOM 1021 C CA . ASP A 1 131 ? -18.604 5.005 11.085 1.00 89.50 131 ASP A CA 1
ATOM 1022 C C . ASP A 1 131 ? -19.214 5.969 10.056 1.00 89.50 131 ASP A C 1
ATOM 1024 O O . ASP A 1 131 ? -19.961 5.537 9.167 1.00 89.50 131 ASP A O 1
ATOM 1028 N N . PHE A 1 132 ? -18.869 7.258 10.138 1.00 89.00 132 PHE A N 1
ATOM 1029 C CA . PHE A 1 132 ? -19.598 8.336 9.465 1.00 89.00 132 PHE A CA 1
ATOM 1030 C C . PHE A 1 132 ? -18.836 9.031 8.336 1.00 89.00 132 PHE A C 1
ATOM 1032 O O . PHE A 1 132 ? -19.472 9.756 7.564 1.00 89.00 132 PHE A O 1
ATOM 1039 N N . ALA A 1 133 ? -17.524 8.821 8.184 1.00 86.19 133 ALA A N 1
ATOM 1040 C CA . ALA A 1 133 ? -16.789 9.483 7.114 1.00 86.19 133 ALA A CA 1
ATOM 1041 C C . ALA A 1 133 ? -17.293 9.014 5.733 1.00 86.19 133 ALA A C 1
ATOM 1043 O O . ALA A 1 133 ? -17.354 7.811 5.456 1.00 86.19 133 ALA A O 1
ATOM 1044 N N . PRO A 1 134 ? -17.651 9.934 4.817 1.00 81.00 134 PRO A N 1
ATOM 1045 C CA . PRO A 1 134 ? -18.048 9.560 3.460 1.00 81.00 134 PRO A CA 1
ATOM 1046 C C . PRO A 1 134 ? -16.854 9.040 2.641 1.00 81.00 134 PRO A C 1
ATOM 1048 O O . PRO A 1 134 ? -17.006 8.167 1.777 1.00 81.00 134 PRO A O 1
ATOM 1051 N N . TYR A 1 135 ? -15.658 9.543 2.950 1.00 84.06 135 TYR A N 1
ATOM 1052 C CA . TYR A 1 135 ? -14.397 9.206 2.307 1.00 84.06 135 TYR A CA 1
ATOM 1053 C C . TYR A 1 135 ? -13.316 9.028 3.362 1.00 84.06 135 TYR A C 1
ATOM 1055 O O . TYR A 1 135 ? -13.347 9.673 4.401 1.00 84.06 135 TYR A O 1
ATOM 1063 N N . VAL A 1 136 ? -12.349 8.175 3.057 1.00 80.50 136 VAL A N 1
ATOM 1064 C CA . VAL A 1 136 ? -11.177 7.927 3.882 1.00 80.50 136 VAL A CA 1
ATOM 1065 C C . VAL A 1 136 ? -9.950 8.319 3.069 1.00 80.50 136 VAL A C 1
ATOM 1067 O O . VAL A 1 136 ? -9.730 7.799 1.970 1.00 80.50 136 VAL A O 1
ATOM 1070 N N . GLU A 1 137 ? -9.167 9.258 3.591 1.00 76.75 137 GLU A N 1
ATOM 1071 C CA . GLU A 1 137 ? -7.908 9.671 2.976 1.00 76.75 137 GLU A CA 1
ATOM 1072 C C . GLU A 1 137 ? -6.814 8.663 3.305 1.00 76.75 137 GLU A C 1
ATOM 1074 O O . GLU A 1 137 ? -6.604 8.313 4.464 1.00 76.75 137 GLU A O 1
ATOM 1079 N N . ARG A 1 138 ? -6.066 8.205 2.298 1.00 68.50 138 ARG A N 1
ATOM 1080 C CA . ARG A 1 138 ? -4.991 7.227 2.527 1.00 68.50 138 ARG A CA 1
ATOM 1081 C C . ARG A 1 138 ? -3.856 7.800 3.384 1.00 68.50 138 ARG A C 1
ATOM 1083 O O . ARG A 1 138 ? -3.190 7.055 4.093 1.00 68.50 138 ARG A O 1
ATOM 1090 N N . SER A 1 139 ? -3.649 9.113 3.315 1.00 67.25 139 SER A N 1
ATOM 1091 C CA . SER A 1 139 ? -2.695 9.867 4.132 1.00 67.25 139 SER A CA 1
ATOM 1092 C C . SER A 1 139 ? -3.200 10.170 5.542 1.00 67.25 139 SER A C 1
ATOM 1094 O O . SER A 1 139 ? -2.478 10.817 6.300 1.00 67.25 139 SER A O 1
ATOM 1096 N N . HIS A 1 140 ? -4.418 9.749 5.908 1.00 66.69 140 HIS A N 1
ATOM 1097 C CA . HIS A 1 140 ? -4.964 10.067 7.219 1.00 66.69 140 HIS A CA 1
ATOM 1098 C C . HIS A 1 140 ? -4.082 9.450 8.322 1.00 66.69 140 HIS A C 1
ATOM 1100 O O . HIS A 1 140 ? -3.801 8.247 8.257 1.00 66.69 140 HIS A O 1
ATOM 1106 N N . PRO A 1 141 ? -3.676 10.215 9.359 1.00 61.78 141 PRO A N 1
ATOM 1107 C CA . PRO A 1 141 ? -2.751 9.751 10.403 1.00 61.78 141 PRO A CA 1
ATOM 1108 C C . PRO A 1 141 ? -3.168 8.436 11.076 1.00 61.78 141 PRO A C 1
ATOM 1110 O O . PRO A 1 141 ? -2.342 7.664 11.549 1.00 61.78 141 PRO A O 1
ATOM 1113 N N . MET A 1 142 ? -4.468 8.162 11.077 1.00 63.06 142 MET A N 1
ATOM 1114 C CA . MET A 1 142 ? -5.083 7.000 11.714 1.00 63.06 142 MET A CA 1
ATOM 1115 C C . MET A 1 142 ? -4.938 5.701 10.913 1.00 63.06 142 MET A C 1
ATOM 1117 O O . MET A 1 142 ? -5.110 4.623 11.472 1.00 63.06 142 MET A O 1
ATOM 1121 N N . LEU A 1 143 ? -4.613 5.786 9.619 1.00 58.50 143 LEU A N 1
ATOM 1122 C CA . LEU A 1 143 ? -4.349 4.625 8.765 1.00 58.50 143 LEU A CA 1
ATOM 1123 C C . LEU A 1 143 ? -2.869 4.240 8.709 1.00 58.50 143 LEU A C 1
ATOM 1125 O O . LEU A 1 143 ? -2.546 3.145 8.250 1.00 58.50 143 LEU A O 1
ATOM 1129 N N . VAL A 1 144 ? -1.975 5.105 9.192 1.00 55.38 144 VAL A N 1
ATOM 1130 C CA . VAL A 1 144 ? -0.528 4.851 9.240 1.00 55.38 144 VAL A CA 1
ATOM 1131 C C . VAL A 1 144 ? -0.187 3.519 9.933 1.00 55.38 144 VAL A C 1
ATOM 1133 O O . VAL A 1 144 ? 0.638 2.787 9.389 1.00 55.38 144 VAL A O 1
ATOM 1136 N N . PRO A 1 145 ? -0.845 3.114 11.043 1.00 53.03 145 PRO A N 1
ATOM 1137 C CA . PRO A 1 145 ? -0.564 1.827 11.687 1.00 53.03 145 PRO A CA 1
ATOM 1138 C C . PRO A 1 145 ? -0.964 0.590 10.864 1.00 53.03 145 PRO A C 1
ATOM 1140 O O . PRO A 1 145 ? -0.489 -0.502 11.155 1.00 53.03 145 PRO A O 1
ATOM 1143 N N . LEU A 1 146 ? -1.840 0.737 9.861 1.00 48.34 146 LEU A N 1
ATOM 1144 C CA . LEU A 1 146 ? -2.341 -0.362 9.019 1.00 48.34 146 LEU A CA 1
ATOM 1145 C C . LEU A 1 146 ? -1.551 -0.531 7.711 1.00 48.34 146 LEU A C 1
ATOM 1147 O O . LEU A 1 146 ? -1.799 -1.481 6.972 1.00 48.34 146 LEU A O 1
ATOM 1151 N N . ALA A 1 147 ? -0.649 0.402 7.394 1.00 43.09 147 ALA A N 1
ATOM 1152 C CA . ALA A 1 147 ? 0.140 0.410 6.160 1.00 43.09 147 ALA A CA 1
ATOM 1153 C C . ALA A 1 147 ? 1.521 -0.266 6.296 1.00 43.09 147 ALA A C 1
ATOM 1155 O O . ALA A 1 147 ? 2.302 -0.214 5.343 1.00 43.09 147 ALA A O 1
ATOM 1156 N N . ALA A 1 148 ? 1.818 -0.843 7.467 1.00 34.09 148 ALA A N 1
ATOM 1157 C CA . ALA A 1 148 ? 3.068 -1.535 7.786 1.00 34.09 148 ALA A CA 1
ATOM 1158 C C . ALA A 1 148 ? 3.059 -3.008 7.351 1.00 34.09 148 ALA A C 1
ATOM 1160 O O . ALA A 1 148 ? 1.995 -3.659 7.472 1.00 34.09 148 ALA A O 1
#

Secondary structure (DSSP, 8-state):
-EEEE-SSS-EEEEEEEETTEEEEEEESSHHHHHTTPPPSEEEEESSS--HHHHHHHSTT-EEEEEETTEEEEPPS-GGGS-------SEEEHHHHHHHHHHTT--HHHHHHHHHT-SSHHHHHHHHHHHHH-SEEETT-TTTGGG--

Foldseek 3Di:
DKWKALPDAKIWDFDDQDPQATKIFIDSHVVCVVVVHDGPDMDGDDYDDDPVNVCVVPPNIFIWDDDPPDTDGDPPDPVPDPPPPPPDQKDFLVVVQVVCVVVVNHVVNVLVVLVPPPDPVSSVVSVCCNPPPRMDGCPPPVCVVVVD